Protein AF-A0A944NBD8-F1 (afdb_monomer_lite)

Structure (mmCIF, N/CA/C/O backbone):
data_AF-A0A944NBD8-F1
#
_entry.id   AF-A0A944NBD8-F1
#
loop_
_atom_site.group_PDB
_atom_site.id
_atom_site.type_symbol
_atom_site.label_atom_id
_atom_site.label_alt_id
_atom_site.label_comp_id
_atom_site.label_asym_id
_atom_site.label_entity_id
_atom_site.label_seq_id
_atom_site.pdbx_PDB_ins_code
_atom_site.Cartn_x
_atom_site.Cartn_y
_atom_site.Cartn_z
_atom_site.occupancy
_atom_site.B_iso_or_equiv
_atom_site.auth_seq_id
_atom_site.auth_comp_id
_atom_site.auth_asym_id
_atom_site.auth_atom_id
_atom_site.pdbx_PDB_model_num
ATOM 1 N N . MET A 1 1 ? -3.708 20.966 -8.335 1.00 73.69 1 MET A N 1
ATOM 2 C CA . MET A 1 1 ? -4.609 20.234 -9.245 1.00 73.69 1 MET A CA 1
ATOM 3 C C . MET A 1 1 ? -4.642 18.847 -8.686 1.00 73.69 1 MET A C 1
ATOM 5 O O . MET A 1 1 ? -3.578 18.255 -8.540 1.00 73.69 1 MET A O 1
ATOM 9 N N . ASP A 1 2 ? -5.826 18.396 -8.318 1.00 90.19 2 ASP A N 1
ATOM 10 C CA . ASP A 1 2 ? -5.966 17.203 -7.504 1.00 90.19 2 ASP A CA 1
ATOM 11 C C . ASP A 1 2 ? -6.503 16.092 -8.401 1.00 90.19 2 ASP A C 1
ATOM 13 O O . ASP A 1 2 ? -7.427 16.316 -9.186 1.00 90.19 2 ASP A O 1
ATOM 17 N N . SER A 1 3 ? -5.902 14.908 -8.304 1.00 90.69 3 SER A N 1
ATOM 18 C CA . SER A 1 3 ? -6.348 13.710 -9.015 1.00 90.69 3 SER A CA 1
ATOM 19 C C . SER A 1 3 ? -6.977 12.761 -8.002 1.00 90.69 3 SER A C 1
ATOM 21 O O . SER A 1 3 ? -6.269 12.118 -7.230 1.00 90.69 3 SER A O 1
ATOM 23 N N . LEU A 1 4 ? -8.310 12.706 -7.976 1.00 94.94 4 LEU A N 1
ATOM 24 C CA . LEU A 1 4 ? -9.065 11.822 -7.090 1.00 94.94 4 LEU A CA 1
ATOM 25 C C . LEU A 1 4 ? -9.423 10.526 -7.821 1.00 94.94 4 LEU A C 1
ATOM 27 O O . LEU A 1 4 ? -10.005 10.556 -8.905 1.00 94.94 4 LEU A O 1
ATOM 31 N N . HIS A 1 5 ? -9.119 9.392 -7.196 1.00 94.12 5 HIS A N 1
ATOM 32 C CA . HIS A 1 5 ? -9.449 8.063 -7.700 1.00 94.12 5 HIS A CA 1
ATOM 33 C C . HIS A 1 5 ? -10.206 7.272 -6.630 1.00 94.12 5 HIS A C 1
ATOM 35 O O . HIS A 1 5 ? -9.905 7.385 -5.444 1.00 94.12 5 HIS A O 1
ATOM 41 N N . GLN A 1 6 ? -11.175 6.459 -7.054 1.00 96.06 6 GLN A N 1
ATOM 42 C CA . GLN A 1 6 ? -11.932 5.559 -6.185 1.00 96.06 6 GLN A CA 1
ATOM 43 C C . GLN A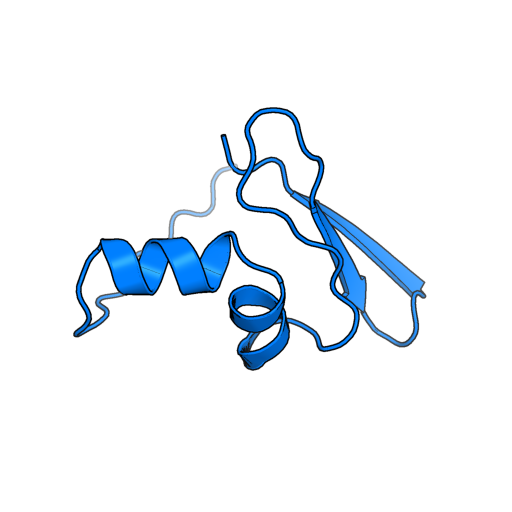 1 6 ? -11.949 4.159 -6.798 1.00 96.06 6 GLN A C 1
ATOM 45 O O . GLN A 1 6 ? -12.228 4.003 -7.987 1.00 96.06 6 GLN A O 1
ATOM 50 N N . VAL A 1 7 ? -11.659 3.150 -5.978 1.00 95.25 7 VAL A N 1
ATOM 51 C CA . VAL A 1 7 ? -11.652 1.736 -6.367 1.00 95.25 7 VAL A CA 1
ATOM 52 C C . VAL A 1 7 ? -12.364 0.931 -5.286 1.00 95.25 7 VAL A C 1
ATOM 54 O O . VAL A 1 7 ? -12.101 1.114 -4.099 1.00 95.25 7 VAL A O 1
ATOM 57 N N . GLU A 1 8 ? -13.272 0.046 -5.691 1.00 97.06 8 GLU A N 1
ATOM 58 C CA . GLU A 1 8 ? -13.938 -0.888 -4.784 1.00 97.06 8 GLU A CA 1
ATOM 59 C C . GLU A 1 8 ? -13.106 -2.169 -4.653 1.00 97.06 8 GLU A C 1
ATOM 61 O O . GLU A 1 8 ? -12.758 -2.802 -5.651 1.00 97.06 8 GLU A O 1
ATOM 66 N N . ILE A 1 9 ? -12.783 -2.555 -3.417 1.00 96.56 9 ILE A N 1
ATOM 67 C CA . ILE A 1 9 ? -12.006 -3.758 -3.112 1.00 96.56 9 ILE A CA 1
ATOM 68 C C . ILE A 1 9 ? -12.859 -4.657 -2.224 1.00 96.56 9 ILE A C 1
ATOM 70 O O . ILE A 1 9 ? -13.262 -4.266 -1.130 1.00 96.56 9 ILE A O 1
ATOM 74 N N . LYS A 1 10 ? -13.107 -5.891 -2.672 1.00 98.00 10 LYS A N 1
ATOM 75 C CA . LYS A 1 10 ? -13.848 -6.899 -1.902 1.00 98.00 10 LYS A CA 1
ATOM 76 C C . LYS A 1 10 ? -12.952 -7.549 -0.837 1.00 98.00 10 LYS A C 1
ATOM 78 O O . LYS A 1 10 ? -12.641 -8.735 -0.912 1.00 98.00 10 LYS A O 1
ATOM 83 N N . ALA A 1 11 ? -12.529 -6.758 0.142 1.00 97.44 11 ALA A N 1
ATOM 84 C CA . ALA A 1 11 ? -11.730 -7.175 1.291 1.00 97.44 11 ALA A CA 1
ATOM 85 C C . ALA A 1 11 ? -12.158 -6.394 2.545 1.00 97.44 11 ALA A C 1
ATOM 87 O O . ALA A 1 11 ? -12.879 -5.400 2.449 1.00 97.44 11 ALA A O 1
ATOM 88 N N . SER A 1 12 ? -11.738 -6.838 3.732 1.00 98.06 12 SER A N 1
ATOM 89 C CA . SER A 1 12 ? -11.963 -6.053 4.949 1.00 98.06 12 SER A CA 1
ATOM 90 C C . SER A 1 12 ? -11.099 -4.781 4.938 1.00 98.06 12 SER A C 1
ATOM 92 O O . SER A 1 12 ? -10.005 -4.795 4.365 1.00 98.06 12 SER A O 1
ATOM 94 N N . PRO A 1 13 ? -11.525 -3.696 5.611 1.00 97.00 13 PRO A N 1
ATOM 95 C CA . PRO A 1 13 ? -10.704 -2.492 5.746 1.00 97.00 13 PRO A CA 1
ATOM 96 C C . PRO A 1 13 ? -9.322 -2.768 6.351 1.00 97.00 13 PRO A C 1
ATOM 98 O O . PRO A 1 13 ? -8.334 -2.201 5.900 1.00 97.00 13 PRO A O 1
ATOM 101 N N . GLU A 1 14 ? -9.237 -3.684 7.321 1.00 96.56 14 GLU A N 1
ATOM 102 C CA . GLU A 1 14 ? -7.966 -4.099 7.929 1.00 96.56 14 GLU A CA 1
ATOM 103 C C . GLU A 1 14 ? -7.022 -4.744 6.905 1.00 96.56 14 GLU A C 1
ATOM 105 O O . GLU A 1 14 ? -5.835 -4.432 6.886 1.00 96.56 14 GLU A O 1
ATOM 110 N N . ALA A 1 15 ? -7.533 -5.612 6.027 1.00 96.94 15 ALA A N 1
ATOM 111 C CA . ALA A 1 15 ? -6.711 -6.247 5.001 1.00 96.94 15 ALA A CA 1
ATOM 112 C C . ALA A 1 15 ? -6.170 -5.220 3.995 1.00 96.94 15 ALA A C 1
ATOM 114 O O . ALA A 1 15 ? -5.004 -5.291 3.615 1.00 96.94 15 ALA A O 1
ATOM 115 N N . VAL A 1 16 ? -6.995 -4.241 3.602 1.00 96.56 16 VAL A N 1
ATOM 116 C CA . VAL A 1 16 ? -6.557 -3.142 2.727 1.00 96.56 16 VAL A CA 1
ATOM 117 C C . VAL A 1 16 ? -5.514 -2.278 3.428 1.00 96.56 16 VAL A C 1
ATOM 119 O O . VAL A 1 16 ? -4.503 -1.958 2.817 1.00 96.56 16 VAL A O 1
ATOM 122 N N . PHE A 1 17 ? -5.722 -1.951 4.706 1.00 94.31 17 PHE A N 1
ATOM 123 C CA . PHE A 1 17 ? -4.760 -1.190 5.502 1.00 94.31 17 PHE A CA 1
ATOM 124 C C . PHE A 1 17 ? -3.393 -1.882 5.522 1.00 94.31 17 PHE A C 1
ATOM 126 O O . PHE A 1 17 ? -2.411 -1.294 5.083 1.00 94.31 17 PHE A O 1
ATOM 133 N N . LYS A 1 18 ? -3.340 -3.169 5.890 1.00 95.19 18 LYS A N 1
ATOM 134 C CA . LYS A 1 18 ? -2.089 -3.947 5.879 1.00 95.19 18 LYS A CA 1
ATOM 135 C C . LYS A 1 18 ? -1.426 -3.967 4.500 1.00 95.19 18 LYS A C 1
ATOM 137 O O . LYS A 1 18 ? -0.221 -3.762 4.396 1.00 95.19 18 LYS A O 1
ATOM 142 N N . ALA A 1 19 ? -2.214 -4.125 3.434 1.00 95.88 19 ALA A N 1
ATOM 143 C CA . ALA A 1 19 ? -1.713 -4.132 2.060 1.00 95.88 19 ALA A CA 1
ATOM 144 C C . ALA A 1 19 ? -1.061 -2.805 1.617 1.00 95.88 19 ALA A C 1
ATOM 146 O O . ALA A 1 19 ? -0.284 -2.808 0.660 1.00 95.88 19 ALA A O 1
ATOM 147 N N . ILE A 1 20 ? -1.366 -1.682 2.279 1.00 94.00 20 ILE A N 1
ATOM 148 C CA . ILE A 1 20 ? -0.822 -0.358 1.937 1.00 94.00 20 ILE A CA 1
ATOM 149 C C . ILE A 1 20 ? 0.129 0.221 2.991 1.00 94.00 20 ILE A C 1
ATOM 151 O O . ILE A 1 20 ? 0.758 1.235 2.709 1.00 94.00 20 ILE A O 1
ATOM 155 N N . THR A 1 21 ? 0.251 -0.386 4.176 1.00 93.75 21 THR A N 1
ATOM 156 C CA . THR A 1 21 ? 1.133 0.106 5.252 1.00 93.75 21 THR A CA 1
ATOM 157 C C . THR A 1 21 ? 2.257 -0.853 5.631 1.00 93.75 21 THR A C 1
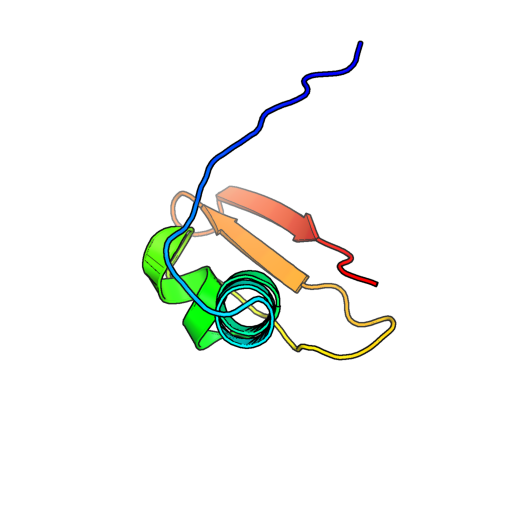ATOM 159 O O . THR A 1 21 ? 3.246 -0.419 6.212 1.00 93.75 21 THR A O 1
ATOM 162 N N . GLU A 1 22 ? 2.124 -2.152 5.356 1.00 95.00 22 GLU A N 1
ATOM 163 C CA . GLU A 1 22 ? 3.121 -3.156 5.744 1.00 95.00 22 GLU A CA 1
ATOM 164 C C . GLU A 1 22 ? 4.072 -3.501 4.591 1.00 95.00 22 GLU A C 1
ATOM 166 O O . GLU A 1 22 ? 3.704 -3.451 3.414 1.00 95.00 22 GLU A O 1
ATOM 171 N N . GLN A 1 23 ? 5.294 -3.910 4.950 1.00 96.00 23 GLN A N 1
ATOM 172 C CA . GLN A 1 23 ? 6.360 -4.310 4.028 1.00 96.00 23 GLN A CA 1
ATOM 173 C C . GLN A 1 23 ? 5.885 -5.276 2.936 1.00 96.00 23 GLN A C 1
ATOM 175 O O . GLN A 1 23 ? 6.013 -4.979 1.750 1.00 96.00 23 GLN A O 1
ATOM 180 N N . GLU A 1 24 ? 5.356 -6.437 3.329 1.00 96.62 24 GLU A N 1
ATOM 181 C CA . GLU A 1 24 ? 4.918 -7.472 2.382 1.00 96.62 24 GLU A CA 1
ATOM 182 C C . GLU A 1 24 ? 3.704 -7.014 1.569 1.00 96.62 24 GLU A C 1
ATOM 184 O O . GLU A 1 24 ? 3.602 -7.317 0.381 1.00 96.62 24 GLU A O 1
ATOM 189 N N . GLY A 1 25 ? 2.824 -6.225 2.192 1.00 96.06 25 GLY A N 1
ATOM 190 C CA . GLY A 1 25 ? 1.654 -5.634 1.558 1.00 96.06 25 GLY A CA 1
ATOM 191 C C . GLY A 1 25 ? 2.037 -4.803 0.340 1.00 96.06 25 GLY A C 1
ATOM 192 O O . GLY A 1 25 ? 1.719 -5.181 -0.786 1.00 96.06 25 GLY A O 1
ATOM 193 N N . ILE A 1 26 ? 2.784 -3.719 0.548 1.00 95.44 26 ILE A N 1
ATOM 194 C CA . ILE A 1 26 ? 3.185 -2.803 -0.530 1.00 95.44 26 ILE A CA 1
ATOM 195 C C . ILE A 1 26 ? 4.073 -3.522 -1.557 1.00 95.44 26 ILE A C 1
ATOM 197 O O . ILE A 1 26 ? 3.902 -3.334 -2.767 1.00 95.44 26 ILE A O 1
ATOM 201 N N . ALA A 1 27 ? 4.993 -4.379 -1.095 1.00 96.12 27 ALA A N 1
ATOM 202 C CA . ALA A 1 27 ? 5.912 -5.087 -1.981 1.00 96.12 27 ALA A CA 1
ATOM 203 C C . ALA A 1 27 ? 5.209 -6.048 -2.950 1.00 96.12 27 ALA A C 1
ATOM 205 O O . ALA A 1 27 ? 5.701 -6.263 -4.056 1.00 96.12 27 ALA A O 1
ATOM 206 N N . SER A 1 28 ? 4.048 -6.587 -2.567 1.00 96.00 28 SER A N 1
ATOM 207 C CA . SER A 1 28 ? 3.302 -7.556 -3.379 1.00 96.00 28 SER A CA 1
ATOM 208 C C . SER A 1 28 ? 2.615 -6.971 -4.619 1.00 96.00 28 SER A C 1
ATOM 210 O O . SER A 1 28 ? 2.311 -7.723 -5.545 1.00 96.00 28 SER A O 1
ATOM 212 N N . TRP A 1 29 ? 2.353 -5.659 -4.658 1.00 93.69 29 TRP A N 1
ATOM 213 C CA . TRP A 1 29 ? 1.589 -5.044 -5.754 1.00 93.69 29 TRP A CA 1
ATOM 214 C C . TRP A 1 29 ? 2.203 -3.766 -6.324 1.00 93.69 29 TRP A C 1
ATOM 216 O O . TRP A 1 29 ? 1.904 -3.427 -7.470 1.00 93.69 29 TRP A O 1
ATOM 226 N N . TRP A 1 30 ? 3.052 -3.062 -5.568 1.00 94.19 30 TRP A N 1
ATOM 227 C CA . TRP A 1 30 ? 3.649 -1.807 -6.022 1.00 94.19 30 TRP A CA 1
ATOM 228 C C . TRP A 1 30 ? 5.113 -1.984 -6.452 1.00 94.19 30 TRP A C 1
ATOM 230 O O . TRP A 1 30 ? 5.445 -1.702 -7.605 1.00 94.19 30 TRP A O 1
ATOM 240 N N . SER A 1 31 ? 5.998 -2.442 -5.559 1.00 94.88 31 SER A N 1
ATOM 241 C CA . SER A 1 31 ? 7.408 -2.705 -5.890 1.00 94.88 31 SER A CA 1
ATOM 242 C C . SER A 1 31 ? 8.094 -3.609 -4.872 1.00 94.88 31 SER A C 1
ATOM 244 O O . SER A 1 31 ? 8.085 -3.316 -3.677 1.00 94.88 31 SER A O 1
ATOM 246 N N . GLU A 1 32 ? 8.814 -4.627 -5.349 1.00 92.25 32 GLU A N 1
ATOM 247 C CA . GLU A 1 32 ? 9.634 -5.510 -4.505 1.00 92.25 32 GLU A CA 1
ATOM 248 C C . GLU A 1 32 ? 10.705 -4.745 -3.702 1.00 92.25 32 GLU A C 1
ATOM 250 O O . GLU A 1 32 ? 11.124 -5.185 -2.632 1.00 92.25 32 GLU A O 1
ATOM 255 N N . HIS A 1 33 ? 11.124 -3.565 -4.171 1.00 93.94 33 HIS A N 1
ATOM 256 C CA . HIS A 1 33 ? 12.087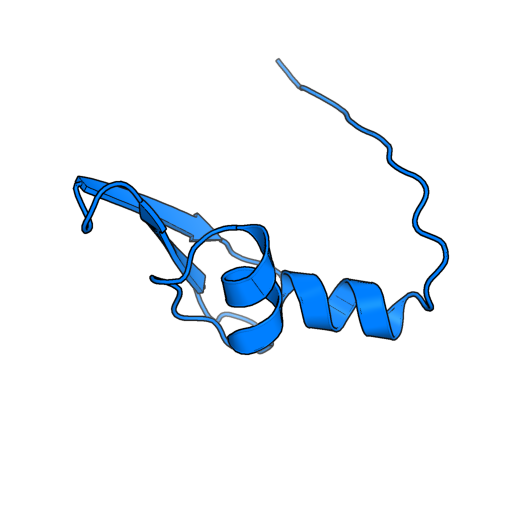 -2.709 -3.479 1.00 93.94 33 HIS A CA 1
ATOM 257 C C . HIS A 1 33 ? 11.394 -1.690 -2.568 1.00 93.94 33 HIS A C 1
ATOM 259 O O . HIS A 1 33 ? 11.473 -0.474 -2.784 1.00 93.94 33 HIS A O 1
ATOM 265 N N . THR A 1 34 ? 10.728 -2.214 -1.543 1.00 95.12 34 THR A N 1
ATOM 266 C CA . THR A 1 34 ? 10.037 -1.444 -0.504 1.00 95.12 34 THR A CA 1
ATOM 267 C C . THR A 1 34 ? 10.776 -1.540 0.831 1.00 95.12 34 THR A C 1
ATOM 269 O O . THR A 1 34 ? 11.347 -2.583 1.150 1.00 95.12 34 THR A O 1
ATOM 272 N N . LYS A 1 35 ? 10.741 -0.469 1.626 1.00 94.88 35 LYS A N 1
ATOM 273 C CA . LYS A 1 35 ? 10.960 -0.484 3.075 1.00 94.88 35 LYS A CA 1
ATOM 274 C C . LYS A 1 35 ? 9.760 0.173 3.738 1.00 94.88 35 LYS A C 1
ATOM 276 O O . LYS A 1 35 ? 9.572 1.381 3.589 1.00 94.88 35 LYS A O 1
ATOM 281 N N . ALA A 1 36 ? 8.959 -0.607 4.448 1.00 94.62 36 ALA A N 1
ATOM 282 C CA . ALA A 1 36 ? 7.758 -0.097 5.084 1.00 94.62 36 ALA A CA 1
ATOM 283 C C . ALA A 1 36 ? 7.509 -0.682 6.476 1.00 94.62 36 ALA A C 1
ATOM 285 O O . ALA A 1 36 ? 7.799 -1.850 6.740 1.00 94.62 36 ALA A O 1
ATOM 286 N N . GLU A 1 37 ? 6.935 0.143 7.347 1.00 94.00 37 GLU A N 1
ATOM 287 C CA . GLU A 1 37 ? 6.493 -0.218 8.689 1.00 94.00 37 GLU A CA 1
ATOM 288 C C . GLU A 1 37 ? 5.170 0.499 8.981 1.00 94.00 37 GLU A C 1
ATOM 290 O O . GLU A 1 37 ? 5.054 1.714 8.813 1.00 94.00 37 GLU A O 1
ATOM 295 N N . ALA A 1 38 ? 4.174 -0.248 9.464 1.00 92.19 38 ALA A N 1
ATOM 296 C CA . ALA A 1 38 ? 2.879 0.294 9.870 1.00 92.19 38 ALA A CA 1
ATOM 297 C C . ALA A 1 38 ? 2.983 0.986 11.243 1.00 92.19 38 ALA A C 1
ATOM 299 O O . ALA A 1 38 ? 2.399 0.545 12.234 1.00 92.19 38 ALA A O 1
ATOM 300 N N . LYS A 1 39 ? 3.789 2.048 11.308 1.00 92.06 39 LYS A N 1
ATOM 301 C CA . LYS A 1 39 ? 4.120 2.781 12.528 1.00 92.06 39 LYS A CA 1
ATOM 302 C C . LYS A 1 39 ? 4.066 4.282 12.287 1.00 92.06 39 LYS A C 1
ATOM 304 O O . LYS A 1 39 ? 4.669 4.794 11.350 1.00 92.06 39 LYS A O 1
ATOM 309 N N . GLU A 1 40 ? 3.395 4.990 13.189 1.00 89.44 40 GLU A N 1
ATOM 310 C CA . GLU A 1 40 ? 3.286 6.448 13.138 1.00 89.44 40 GLU A CA 1
ATOM 311 C C . GLU A 1 40 ? 4.660 7.125 13.100 1.00 89.44 40 GLU A C 1
ATOM 313 O O . GLU A 1 40 ? 5.568 6.789 13.868 1.00 89.44 40 GLU A O 1
ATOM 318 N N . GLY A 1 41 ? 4.806 8.090 12.191 1.00 89.25 41 GLY A N 1
ATOM 319 C CA . GLY A 1 41 ? 6.050 8.828 11.983 1.00 89.25 41 GLY A CA 1
ATOM 320 C C . GLY A 1 41 ? 7.150 8.051 11.253 1.00 89.25 41 GLY A C 1
ATOM 321 O O . GLY A 1 41 ? 8.222 8.614 11.022 1.00 89.25 41 GLY A O 1
ATOM 322 N N . PHE A 1 42 ? 6.921 6.789 10.876 1.00 90.69 42 PHE A N 1
ATOM 323 C CA . PHE A 1 42 ? 7.826 6.068 9.989 1.00 90.69 42 PHE A CA 1
ATOM 324 C C . PHE A 1 42 ? 7.635 6.536 8.541 1.00 90.69 42 PHE A C 1
ATOM 326 O O . PHE A 1 42 ? 6.515 6.615 8.039 1.00 90.69 42 PHE A O 1
ATOM 333 N N . VAL A 1 43 ? 8.743 6.827 7.858 1.00 93.31 43 VAL A N 1
ATOM 334 C CA . VAL A 1 43 ? 8.734 7.218 6.445 1.00 93.31 43 VAL A CA 1
ATOM 335 C C . VAL A 1 43 ? 8.954 5.971 5.600 1.00 93.31 43 VAL A C 1
ATOM 337 O O . VAL A 1 43 ? 10.052 5.416 5.587 1.00 93.31 43 VAL A O 1
ATOM 340 N N . ASN A 1 44 ? 7.922 5.537 4.880 1.00 93.69 44 ASN A N 1
ATOM 341 C CA . ASN A 1 44 ? 8.023 4.372 4.007 1.00 93.69 44 ASN A CA 1
ATOM 342 C C . ASN A 1 44 ? 8.739 4.758 2.709 1.00 93.69 44 ASN A C 1
ATOM 344 O O . ASN A 1 44 ? 8.426 5.778 2.096 1.00 93.69 44 ASN A O 1
ATOM 348 N N . GLU A 1 45 ? 9.686 3.935 2.275 1.00 95.12 45 GLU A N 1
ATOM 349 C CA . GLU A 1 45 ? 10.461 4.133 1.052 1.00 95.12 45 GLU A CA 1
ATOM 350 C C . GLU A 1 45 ? 10.054 3.086 0.020 1.00 95.12 45 GLU A C 1
ATOM 352 O O . GLU A 1 45 ? 10.180 1.886 0.261 1.00 95.12 45 GLU A O 1
ATOM 357 N N . VAL A 1 46 ? 9.613 3.526 -1.156 1.00 94.00 46 VAL A N 1
ATOM 358 C CA . VAL A 1 46 ? 9.340 2.628 -2.284 1.00 94.00 46 VAL A CA 1
ATOM 359 C C . VAL A 1 46 ? 10.197 3.064 -3.456 1.00 94.00 46 VAL A C 1
ATOM 361 O O . VAL A 1 46 ? 10.202 4.239 -3.832 1.00 94.00 46 VAL A O 1
ATOM 364 N N . SER A 1 47 ? 10.946 2.124 -4.027 1.00 94.81 47 SER A N 1
A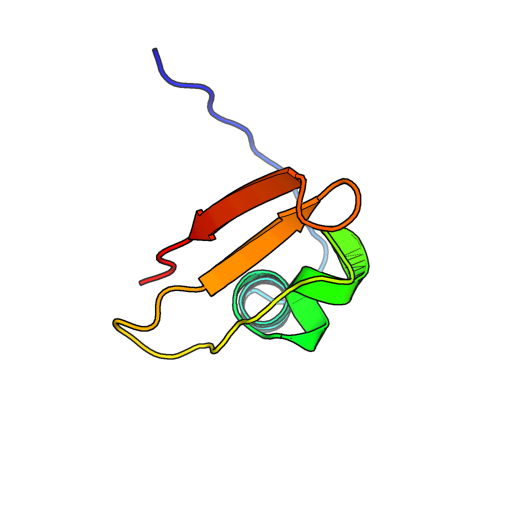TOM 365 C CA . SER A 1 47 ? 11.854 2.416 -5.129 1.00 94.81 47 SER A CA 1
ATOM 366 C C . SER A 1 47 ? 11.525 1.640 -6.398 1.00 94.81 47 SER A C 1
ATOM 368 O O . SER A 1 47 ? 11.013 0.523 -6.354 1.00 94.81 47 SER A O 1
ATOM 370 N N . PHE A 1 4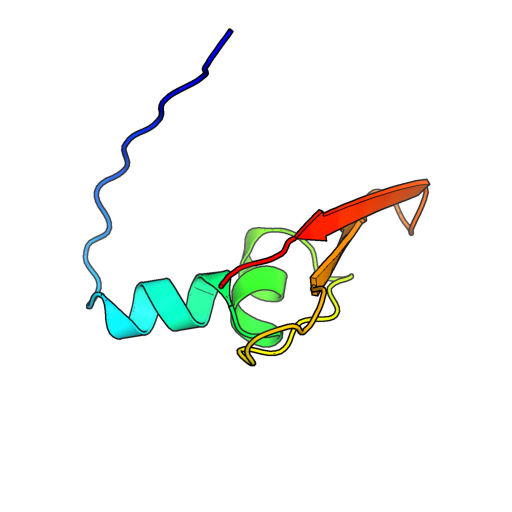8 ? 11.816 2.247 -7.546 1.00 92.12 48 PHE A N 1
ATOM 371 C CA . PHE A 1 48 ? 11.501 1.719 -8.872 1.00 92.12 48 PHE A CA 1
ATOM 372 C C . PHE A 1 48 ? 12.734 1.712 -9.763 1.00 92.12 48 PHE A C 1
ATOM 374 O O . PHE A 1 48 ? 13.669 2.490 -9.556 1.00 92.12 48 PHE A O 1
ATOM 381 N N . TYR A 1 49 ? 12.709 0.852 -10.785 1.00 90.94 49 TYR A N 1
ATOM 382 C CA . TYR A 1 49 ? 13.761 0.756 -11.803 1.00 90.94 49 TYR A CA 1
ATOM 383 C C . TYR A 1 49 ? 15.162 0.587 -11.187 1.00 90.94 49 TYR A C 1
ATOM 385 O O . TYR A 1 49 ? 16.101 1.295 -11.544 1.00 90.94 49 TYR A O 1
ATOM 393 N N . GLY A 1 50 ? 15.287 -0.317 -10.207 1.00 82.81 50 GLY A N 1
ATOM 394 C CA . GLY A 1 50 ? 16.558 -0.592 -9.528 1.00 82.81 50 GLY A CA 1
ATOM 395 C C . GLY A 1 50 ? 17.061 0.546 -8.633 1.00 82.81 50 GLY A C 1
ATOM 396 O O . GLY A 1 50 ? 18.267 0.691 -8.462 1.00 82.81 50 GLY A O 1
ATOM 397 N N . GLY A 1 51 ? 16.162 1.372 -8.086 1.00 84.19 51 GLY A N 1
ATOM 398 C CA . GLY A 1 51 ? 16.517 2.470 -7.180 1.00 84.19 51 GLY A CA 1
ATOM 399 C C . GLY A 1 51 ? 16.651 3.839 -7.848 1.00 84.19 51 GLY A C 1
ATOM 400 O O . GLY A 1 51 ? 16.940 4.817 -7.164 1.00 84.19 51 GLY A O 1
ATOM 401 N N . MET A 1 52 ? 16.420 3.938 -9.161 1.00 87.94 52 MET A N 1
ATOM 402 C CA . MET A 1 52 ? 16.512 5.206 -9.896 1.00 87.94 52 MET A CA 1
ATOM 403 C C . MET A 1 52 ? 15.446 6.219 -9.467 1.00 87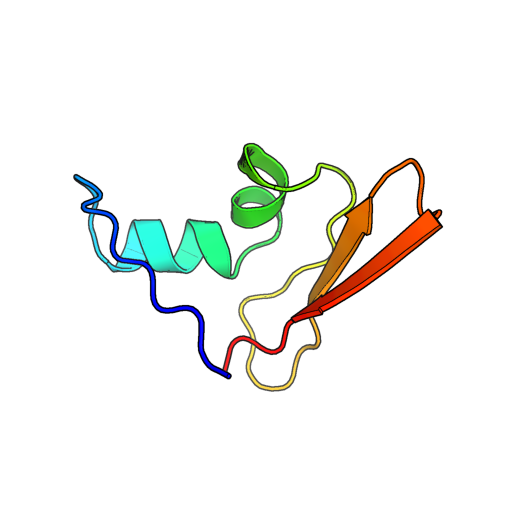.94 52 MET A C 1
ATOM 405 O O . MET A 1 52 ? 15.691 7.423 -9.490 1.00 87.94 52 MET A O 1
ATOM 409 N N . TYR A 1 53 ? 14.274 5.733 -9.058 1.00 88.38 53 TYR A N 1
ATOM 410 C CA . TYR A 1 53 ? 13.225 6.570 -8.489 1.00 88.38 53 TYR A CA 1
ATOM 411 C C . TYR A 1 53 ? 12.898 6.089 -7.091 1.00 88.38 53 TYR A C 1
ATOM 413 O O . TYR A 1 53 ? 12.631 4.906 -6.899 1.00 88.38 53 TYR A O 1
ATOM 421 N N . LEU A 1 54 ? 12.890 7.022 -6.146 1.00 90.12 54 LEU A N 1
ATOM 422 C CA . LEU A 1 54 ? 12.501 6.811 -4.763 1.00 90.12 54 LEU A CA 1
ATOM 423 C C . LEU A 1 54 ? 11.294 7.695 -4.474 1.00 90.12 54 LEU A C 1
ATOM 425 O O . LEU A 1 54 ? 11.307 8.889 -4.781 1.00 90.12 54 LEU A O 1
ATOM 429 N N . THR A 1 55 ? 10.260 7.115 -3.881 1.00 91.25 55 THR A N 1
ATOM 430 C CA . THR A 1 55 ? 9.152 7.869 -3.306 1.00 91.25 55 THR A CA 1
ATOM 431 C C . THR A 1 55 ? 9.085 7.606 -1.810 1.00 91.25 55 THR A C 1
ATOM 433 O O . THR A 1 55 ? 9.315 6.483 -1.355 1.00 91.25 55 THR A O 1
ATOM 436 N N . SER A 1 56 ? 8.804 8.666 -1.059 1.00 91.69 56 SER A N 1
ATOM 437 C CA . SER A 1 56 ? 8.626 8.621 0.386 1.00 91.69 56 SER A CA 1
ATOM 438 C C . SER A 1 56 ? 7.145 8.779 0.694 1.00 91.69 56 SER A C 1
ATOM 440 O O . SER A 1 56 ? 6.518 9.748 0.261 1.00 91.69 56 SER A O 1
ATOM 442 N N . LEU A 1 57 ? 6.594 7.822 1.431 1.00 85.56 57 LEU A N 1
ATOM 443 C CA . LEU A 1 57 ? 5.182 7.755 1.774 1.00 85.56 57 LEU A CA 1
ATOM 444 C C . LEU A 1 57 ? 5.031 7.830 3.292 1.00 85.56 57 LEU A C 1
ATOM 446 O O . LEU A 1 57 ? 5.481 6.945 4.022 1.00 85.56 57 LEU A O 1
ATOM 450 N N . ASN A 1 58 ? 4.350 8.877 3.746 1.00 82.12 58 ASN A N 1
ATOM 451 C CA . ASN A 1 58 ? 3.900 8.998 5.125 1.00 82.12 58 ASN A CA 1
ATOM 452 C C . ASN A 1 58 ? 2.436 8.586 5.155 1.00 82.12 58 ASN A C 1
ATOM 454 O O . ASN A 1 58 ? 1.542 9.366 4.824 1.00 82.12 58 ASN A O 1
ATOM 458 N N . PHE A 1 59 ? 2.218 7.317 5.469 1.00 68.81 59 PHE A N 1
ATOM 459 C CA . PHE A 1 59 ? 0.912 6.851 5.883 1.00 68.81 59 PHE A CA 1
ATOM 460 C C . PHE A 1 59 ? 0.883 7.084 7.391 1.00 68.81 59 PHE A C 1
ATOM 462 O O . PHE A 1 59 ? 1.725 6.522 8.084 1.00 68.81 59 PHE A O 1
ATOM 469 N N . ILE A 1 60 ? -0.074 7.887 7.859 1.00 58.75 60 ILE A N 1
ATOM 470 C CA . ILE A 1 60 ? -0.256 8.400 9.232 1.00 58.75 60 ILE A CA 1
ATOM 471 C C . ILE A 1 60 ? 0.471 9.724 9.527 1.00 58.75 60 ILE A C 1
ATOM 473 O O . ILE A 1 60 ? 1.720 9.782 9.469 1.00 58.75 60 ILE A O 1
#

Radius of gyration: 12.4 Å; chains: 1; bounding box: 30×28×25 Å

Foldseek 3Di:
DDDDDDDDDPDDPVLVLCLPAPLCNCCVPPNVQKDGDNDQPDWIWDAPPVRPDIDTDHDD

Sequence (60 aa):
MDSLHQVEIKASPEAVFKAITEQEGIASWWSEHTKAEAKEGFVNEVSFYGGMYLTSLNFI

Secondary structure (DSSP, 8-state):
---------SS-HHHHHHHHHSHHHHHHHT-SSEE--SSTT--EEEEEGGGTEEEEE---

pLDDT: mean 92.01, std 6.85, range [58.75, 98.06]